Protein AF-X1I4E5-F1 (afdb_monomer)

InterPro domains:
  IPR011990 Tetratricopeptide-like helical domain superfamily [G3DSA:1.25.40.10] (3-148)
  IPR011990 Tetratricopeptide-like helical domain superfamily [SSF48452] (7-81)
  IPR019734 Tetratricopeptide repeat [PS50005] (7-40)
  IPR019734 Tetratricopeptide repeat [PS50005] (41-74)
  IPR019734 Tetratricopeptide repeat [SM00028] (7-40)
  IPR019734 Tetratricopeptide repeat [SM00028] (41-74)

Foldseek 3Di:
DDDDDDLVVLQVVLVVCVVVVNNVVSLVSLVVSCVVCVLALVSLQVNLVSCVVVVVNVSSLVSLLSSCVSPVPPVVSVVSNVVVVVVVVVVVDDLVVLLVPDDACVVPVPDQKDWSDWDWDWDQDPVRDIDIDTDTRMGGHDPVSCCVPPPD

Mean predicted aligned error: 6.79 Å

pLDDT: mean 89.71, std 8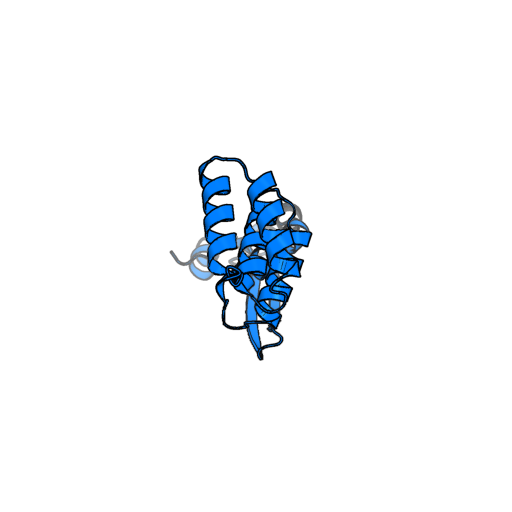.54, range [43.06, 97.69]

Radius of gyration: 22.67 Å; Cα contacts (8 Å, |Δi|>4): 160; chains: 1; bounding box: 53×27×68 Å

Solvent-accessible surface area (backbone atoms only — not comparable to full-atom values): 8731 Å² total; per-residue (Å²): 132,80,81,76,89,51,75,70,58,40,50,54,51,22,54,49,28,45,77,69,72,38,48,72,58,17,46,54,40,36,54,54,42,39,74,77,40,81,80,43,30,69,46,31,40,54,45,13,52,55,31,40,78,70,68,38,50,72,60,13,45,53,28,31,50,53,12,36,73,65,38,68,82,54,54,70,52,52,54,52,43,52,51,53,57,48,53,56,56,54,68,72,55,58,61,67,59,54,58,70,72,44,83,55,49,84,82,38,74,89,50,33,53,47,80,78,40,83,46,77,50,73,49,74,46,98,87,71,51,72,53,76,48,78,51,69,42,70,52,68,56,42,70,70,20,40,58,72,78,56,71,127

Organism: NCBI:txid412755

Secondary structure (DSSP, 8-state):
------HHHHHHHHHHHHHTT-HHHHHHHHHHHHHH-TT-HHHHHHHHHHHHHTT-HHHHHHHHHHHHHH-TT-HHHHHHHHHHHHHHHHHHS-HHHHHHHSPPTTT-TT-SEEEEEEEEEEEEPTTS-EEEEEEEEEEE-SHHHHHHH---

Sequence (152 aa):
AGIRPYPAIYKNIADGYIRMGEEAKAIEILEEAKEIFPYNSSIYSQLGYLYHEQGEEEKAIGLWSQALEISPEFLHLRDYIDFISEKEEMAEVDARELIAKAPSAEEYPDASAAILLDETRRIIHIDGTSSTTYHKIIKLFNRRGIEKYYPV

Nearest PDB structures (foldseek):
  1na3-assembly1_A  TM=8.975E-01  e=9.609E-05  unidentified
  8fe7-assembly4_G  TM=8.782E-01  e=6.236E-04  Homo sapiens
  7y4i-assembly1_A  TM=9.469E-01  e=3.414E-03  Arabidopsis thaliana
  8fyu-assembly2_A  TM=8.099E-01  e=1.002E-02  Homo sapiens
  6i7i-assembly1_A-2  TM=6.776E-01  e=7.133E-03  Homo sapiens

Structure (mmCIF, N/CA/C/O backbone):
data_AF-X1I4E5-F1
#
_entry.id   AF-X1I4E5-F1
#
loop_
_atom_site.group_PDB
_atom_site.id
_atom_site.type_symbol
_atom_site.label_atom_id
_atom_site.label_alt_id
_atom_site.label_comp_id
_atom_site.label_asym_id
_atom_site.label_entity_id
_atom_site.label_seq_id
_atom_site.pdbx_PDB_ins_code
_atom_site.Cartn_x
_atom_site.Cartn_y
_atom_site.Cartn_z
_atom_site.occupancy
_atom_site.B_iso_or_equiv
_atom_site.auth_seq_id
_atom_site.auth_comp_id
_atom_site.auth_asym_id
_atom_site.auth_atom_id
_atom_site.pdbx_PDB_model_num
ATOM 1 N N . ALA A 1 1 ? -29.307 -4.965 32.378 1.00 43.06 1 ALA A N 1
ATOM 2 C CA . ALA A 1 1 ? -27.961 -5.420 31.981 1.00 43.06 1 ALA A CA 1
ATOM 3 C C . ALA A 1 1 ? -27.578 -4.643 30.732 1.00 43.06 1 ALA A C 1
ATOM 5 O O . ALA A 1 1 ? -28.274 -4.773 29.735 1.00 43.06 1 ALA A O 1
ATOM 6 N N . GLY A 1 2 ? -26.593 -3.746 30.819 1.00 52.94 2 GLY A N 1
ATOM 7 C CA . GLY A 1 2 ? -26.145 -2.977 29.656 1.00 52.94 2 GLY A CA 1
ATOM 8 C C . G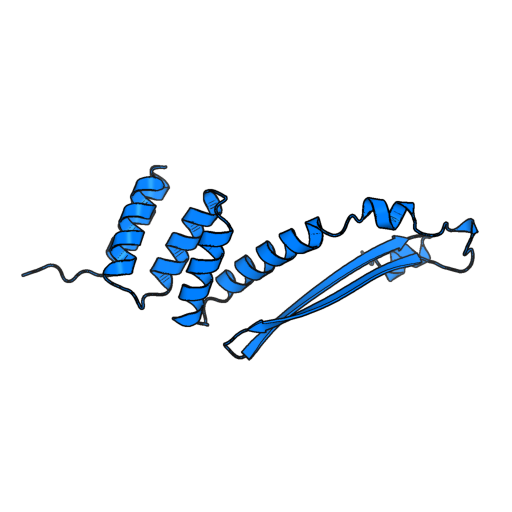LY A 1 2 ? -25.473 -3.914 28.660 1.00 52.94 2 GLY A C 1
ATOM 9 O O . GLY A 1 2 ? -24.636 -4.724 29.059 1.00 52.94 2 GLY A O 1
ATOM 10 N N . ILE A 1 3 ? -25.874 -3.846 27.392 1.00 62.50 3 ILE A N 1
ATOM 11 C CA . ILE A 1 3 ? -25.191 -4.554 26.310 1.00 62.50 3 ILE A CA 1
ATOM 12 C C . ILE A 1 3 ? -23.768 -4.000 26.282 1.00 62.50 3 ILE A C 1
ATOM 14 O O . ILE A 1 3 ? -23.568 -2.808 26.057 1.00 62.50 3 ILE A O 1
ATOM 18 N N . ARG A 1 4 ? -22.779 -4.844 26.582 1.00 73.31 4 ARG A N 1
ATOM 19 C CA . ARG A 1 4 ? -21.376 -4.453 26.459 1.00 73.31 4 ARG A CA 1
ATOM 20 C C . ARG A 1 4 ? -21.120 -4.209 24.969 1.00 73.31 4 ARG A C 1
ATOM 22 O O . ARG A 1 4 ? -21.445 -5.093 24.178 1.00 73.31 4 ARG A O 1
ATOM 29 N N . PRO A 1 5 ? -20.612 -3.040 24.561 1.00 79.31 5 PRO A N 1
ATOM 30 C CA . PRO A 1 5 ? -20.369 -2.787 23.153 1.00 79.31 5 PRO A CA 1
ATOM 31 C C . PRO A 1 5 ? -19.271 -3.752 22.676 1.00 79.31 5 PRO A C 1
ATOM 33 O O . PRO A 1 5 ? -18.265 -3.944 23.364 1.00 79.31 5 PRO A O 1
ATOM 36 N N . TYR A 1 6 ? -19.469 -4.369 21.507 1.00 88.44 6 TYR A N 1
ATOM 37 C CA . TYR A 1 6 ? -18.504 -5.279 20.880 1.00 88.44 6 TYR A CA 1
ATOM 38 C C . TYR A 1 6 ? -18.124 -4.763 19.487 1.00 88.44 6 TYR A C 1
ATOM 40 O O . TYR A 1 6 ? -19.038 -4.511 18.700 1.00 88.44 6 TYR A O 1
ATOM 48 N N . PRO A 1 7 ? -16.827 -4.696 19.127 1.00 88.50 7 PRO A N 1
ATOM 49 C CA . PRO A 1 7 ? -16.379 -4.194 17.823 1.00 88.50 7 PRO A CA 1
ATOM 50 C C . PRO A 1 7 ? -17.068 -4.886 16.642 1.00 88.50 7 PRO A C 1
ATOM 52 O O . PRO A 1 7 ? -17.506 -4.242 15.696 1.00 88.50 7 PRO A O 1
ATOM 55 N N . ALA A 1 8 ? -17.245 -6.208 16.737 1.00 91.25 8 ALA A N 1
ATOM 56 C CA . ALA A 1 8 ? -17.887 -7.009 15.699 1.00 91.25 8 ALA A CA 1
ATOM 57 C C . ALA A 1 8 ? -19.338 -6.583 15.404 1.00 91.25 8 ALA A C 1
ATOM 59 O O . ALA A 1 8 ? -19.791 -6.742 14.277 1.00 91.25 8 ALA A O 1
ATOM 60 N N . ILE A 1 9 ? -20.065 -6.030 16.384 1.00 92.81 9 ILE A N 1
ATOM 61 C CA . ILE A 1 9 ? -21.438 -5.550 16.170 1.00 92.81 9 ILE A CA 1
ATOM 62 C C . ILE A 1 9 ? -21.424 -4.320 15.263 1.00 92.81 9 ILE A C 1
ATOM 64 O O . ILE A 1 9 ? -22.162 -4.292 14.285 1.00 92.81 9 ILE A O 1
ATOM 68 N N . TYR A 1 10 ? -20.556 -3.347 15.544 1.00 94.56 10 TYR A N 1
ATOM 69 C CA . TYR A 1 10 ? -20.435 -2.131 14.736 1.00 94.56 10 TYR A CA 1
ATOM 70 C C . TYR A 1 10 ? -19.995 -2.454 13.310 1.00 94.56 10 TYR A C 1
ATOM 72 O O . TYR A 1 10 ? -20.611 -1.980 12.361 1.00 94.56 10 TYR A O 1
ATOM 80 N N . LYS A 1 11 ? -19.017 -3.354 13.158 1.00 94.69 11 LYS A N 1
ATOM 81 C CA . LYS A 1 11 ? -18.602 -3.868 11.848 1.00 94.69 11 LYS A CA 1
ATOM 82 C C . LYS A 1 11 ? -19.758 -4.508 11.080 1.00 94.69 11 LYS A C 1
ATOM 84 O O . LYS A 1 11 ? -19.996 -4.175 9.930 1.00 94.69 11 LYS A O 1
ATOM 89 N N . ASN A 1 12 ? -20.525 -5.386 11.728 1.00 95.12 12 ASN A N 1
ATOM 90 C CA . ASN A 1 12 ? -21.658 -6.048 11.080 1.00 95.12 12 ASN A CA 1
ATOM 91 C C . ASN A 1 12 ? -22.763 -5.057 10.670 1.00 95.12 12 ASN A C 1
ATOM 93 O O . ASN A 1 12 ? -23.420 -5.270 9.649 1.00 95.12 12 ASN A O 1
ATOM 97 N N . ILE A 1 13 ? -22.981 -3.999 11.461 1.00 94.88 13 ILE A N 1
ATOM 98 C CA . ILE A 1 13 ? -23.915 -2.913 11.133 1.00 94.88 13 ILE A CA 1
ATOM 99 C C . ILE A 1 13 ? -23.396 -2.129 9.924 1.00 94.88 13 ILE A C 1
ATOM 101 O O . ILE A 1 13 ? -24.147 -1.940 8.967 1.00 94.88 13 ILE A O 1
ATOM 105 N N . ALA A 1 14 ? -22.122 -1.733 9.935 1.00 95.88 14 ALA A N 1
ATOM 106 C CA . ALA A 1 14 ? -21.481 -1.043 8.821 1.00 95.88 14 ALA A CA 1
ATOM 107 C C . ALA A 1 14 ? -21.551 -1.876 7.533 1.00 95.88 14 ALA A C 1
ATOM 109 O O . ALA A 1 14 ? -22.057 -1.394 6.526 1.00 95.88 14 ALA A O 1
ATOM 110 N N . ASP A 1 15 ? -21.193 -3.162 7.587 1.00 95.44 15 ASP A N 1
ATOM 111 C CA . ASP A 1 15 ? -21.317 -4.093 6.459 1.00 95.44 15 ASP A CA 1
ATOM 112 C C . ASP A 1 15 ? -22.770 -4.208 5.958 1.00 95.44 15 ASP A C 1
ATOM 114 O O . ASP A 1 15 ? -23.018 -4.402 4.766 1.00 95.44 15 ASP A O 1
ATOM 118 N N . GLY A 1 16 ? -23.751 -4.108 6.861 1.00 97.25 16 GLY A N 1
ATOM 119 C CA . GLY A 1 16 ? -25.171 -4.035 6.519 1.00 97.25 16 GLY A CA 1
ATOM 120 C C . GLY A 1 16 ? -25.501 -2.805 5.680 1.00 97.25 16 GLY A C 1
ATOM 121 O O . GLY A 1 16 ? -26.096 -2.947 4.612 1.00 97.25 16 GLY A O 1
ATOM 122 N N . TYR A 1 17 ? -25.060 -1.631 6.127 1.00 97.44 17 TYR A N 1
ATOM 123 C CA . TYR A 1 17 ? -25.230 -0.379 5.393 1.00 97.44 17 TYR A CA 1
ATOM 124 C C . TYR A 1 17 ? -24.494 -0.383 4.048 1.00 97.44 17 TYR A C 1
ATOM 126 O O . TYR A 1 17 ? -25.083 0.021 3.047 1.00 97.44 17 TYR A O 1
ATOM 134 N N . ILE A 1 18 ? -23.277 -0.934 3.981 1.00 96.00 18 ILE A N 1
ATOM 135 C CA . ILE A 1 18 ? -22.522 -1.101 2.726 1.00 96.00 18 ILE A CA 1
ATOM 136 C C . ILE A 1 18 ? -23.327 -1.928 1.721 1.00 96.00 18 ILE A C 1
ATOM 138 O O . ILE A 1 18 ? -23.524 -1.511 0.583 1.00 96.00 18 ILE A O 1
ATOM 142 N N . ARG A 1 19 ? -23.881 -3.074 2.141 1.00 96.06 19 ARG A N 1
ATOM 143 C CA . ARG A 1 19 ? -24.718 -3.915 1.261 1.00 96.06 19 ARG A CA 1
ATOM 144 C C . ARG A 1 19 ? -26.004 -3.227 0.799 1.00 96.06 19 ARG A C 1
ATOM 146 O O . ARG A 1 19 ? -26.579 -3.645 -0.202 1.00 96.06 19 ARG A O 1
ATOM 153 N N . MET A 1 20 ? -26.465 -2.211 1.523 1.00 96.50 20 MET A N 1
ATOM 154 C CA . MET A 1 20 ? -27.616 -1.387 1.148 1.00 96.50 20 MET A CA 1
ATOM 155 C C . MET A 1 20 ? -27.234 -0.199 0.249 1.00 96.50 20 MET A C 1
ATOM 157 O O . MET A 1 20 ? -28.123 0.536 -0.176 1.00 96.50 20 MET A O 1
ATOM 161 N N . GLY A 1 21 ? -25.944 -0.006 -0.049 1.00 94.94 21 GLY A N 1
ATOM 162 C CA . GLY A 1 21 ? -25.433 1.166 -0.765 1.00 94.94 21 GLY A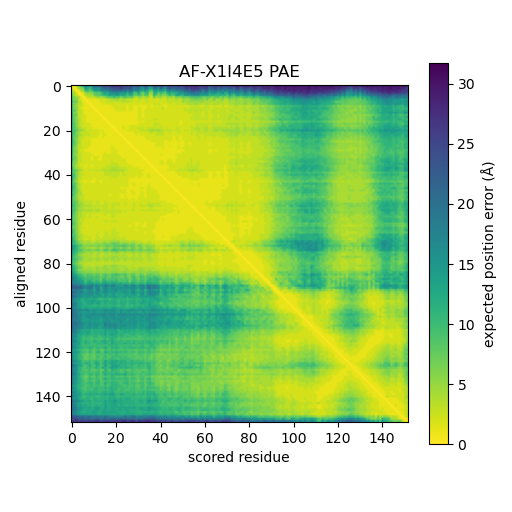 CA 1
ATOM 163 C C . GLY A 1 21 ? -25.429 2.444 0.082 1.00 94.94 21 GLY A C 1
ATOM 164 O O . GLY A 1 21 ? -25.304 3.541 -0.453 1.00 94.94 21 GLY A O 1
ATOM 165 N N . GLU A 1 22 ? -25.587 2.328 1.402 1.00 96.62 22 GLU A N 1
ATOM 166 C CA . GLU A 1 22 ? -25.638 3.452 2.340 1.00 96.62 22 GLU A CA 1
ATOM 167 C C . GLU A 1 22 ? -24.271 3.683 3.011 1.00 96.62 22 GLU A C 1
ATOM 169 O O . GLU A 1 22 ? -24.154 3.722 4.236 1.00 96.62 22 GLU A O 1
ATOM 174 N N . GLU A 1 23 ? -23.215 3.843 2.213 1.00 94.50 23 GLU A N 1
ATOM 175 C CA . GLU A 1 23 ? -21.828 3.940 2.702 1.00 94.50 23 GLU A CA 1
ATOM 176 C C . GLU A 1 23 ? -21.600 5.071 3.713 1.00 94.50 23 GLU A C 1
ATO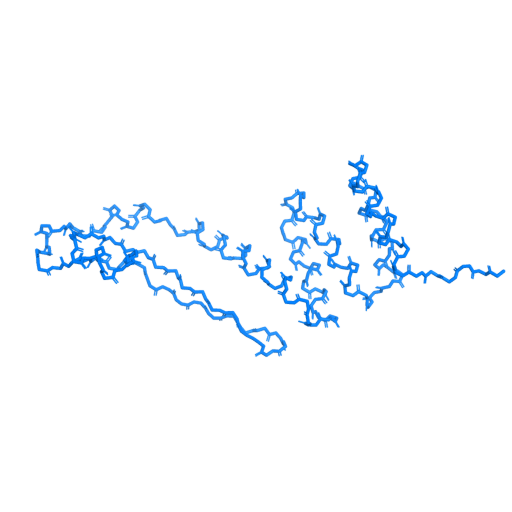M 178 O O . GLU A 1 23 ? -20.881 4.882 4.690 1.00 94.50 23 GLU A O 1
ATOM 183 N N . ALA A 1 24 ? -22.262 6.220 3.549 1.00 96.44 24 ALA A N 1
ATOM 184 C CA . ALA A 1 24 ? -22.147 7.335 4.492 1.00 96.44 24 ALA A CA 1
ATOM 185 C C . ALA A 1 24 ? -22.560 6.943 5.924 1.00 96.44 24 ALA A C 1
ATOM 187 O O . ALA A 1 24 ? -21.909 7.341 6.888 1.00 96.44 24 ALA A O 1
ATOM 188 N N . LYS A 1 25 ? -23.601 6.110 6.069 1.00 97.00 25 LYS A N 1
ATOM 189 C CA . LYS A 1 25 ? -24.017 5.591 7.380 1.00 97.00 25 LYS A CA 1
ATOM 190 C C . LYS A 1 25 ? -23.049 4.533 7.895 1.00 97.00 25 LYS A C 1
ATOM 192 O O . LYS A 1 25 ? -22.812 4.460 9.095 1.00 97.00 25 LYS A O 1
ATOM 197 N N . ALA A 1 26 ? -22.476 3.718 7.008 1.00 97.31 26 ALA A N 1
ATOM 198 C CA . ALA A 1 26 ? -21.446 2.758 7.397 1.00 97.31 26 ALA A CA 1
ATOM 199 C C . ALA A 1 26 ? -20.217 3.464 7.997 1.00 97.31 26 ALA A C 1
ATOM 201 O O . ALA A 1 26 ? -19.719 3.031 9.036 1.00 97.31 26 ALA A O 1
ATOM 202 N N . ILE A 1 27 ? -19.788 4.577 7.392 1.00 97.69 27 ILE A N 1
ATOM 203 C CA . ILE A 1 27 ? -18.713 5.431 7.911 1.00 97.69 27 ILE A CA 1
ATOM 204 C C . ILE A 1 27 ? -19.082 5.991 9.284 1.00 97.69 27 ILE A C 1
ATOM 206 O O . ILE A 1 27 ? -18.298 5.832 10.211 1.00 97.69 27 ILE A O 1
ATOM 210 N N . GLU A 1 28 ? -20.274 6.575 9.451 1.00 97.56 28 GLU A N 1
ATOM 211 C CA . GLU A 1 28 ? -20.722 7.124 10.744 1.00 97.56 28 GLU A CA 1
ATOM 212 C C . GLU A 1 28 ? -20.643 6.079 11.872 1.00 97.56 28 GLU A C 1
ATOM 214 O O . GLU A 1 28 ? -20.093 6.346 12.942 1.00 97.56 28 GLU A O 1
ATOM 219 N N . ILE A 1 29 ? -21.110 4.856 11.602 1.00 97.56 29 ILE A N 1
ATOM 220 C CA . ILE A 1 29 ? -21.059 3.742 12.557 1.00 97.56 29 ILE A CA 1
ATOM 221 C C . ILE A 1 29 ? -19.620 3.327 12.884 1.00 97.56 29 ILE A C 1
ATOM 223 O O . ILE A 1 29 ? -19.319 3.002 14.034 1.00 97.56 29 ILE A O 1
ATOM 227 N N . LEU A 1 30 ? -18.723 3.301 11.896 1.00 97.50 30 LEU A N 1
ATOM 228 C CA . LEU A 1 30 ? -17.322 2.936 12.118 1.00 97.50 30 LEU A CA 1
ATOM 229 C C . LEU A 1 30 ? -16.530 4.045 12.818 1.00 97.50 30 LEU A C 1
ATOM 231 O O . LEU A 1 30 ? -15.654 3.726 13.619 1.00 97.50 30 LEU A O 1
ATOM 235 N N . GLU A 1 31 ? -16.853 5.317 12.582 1.00 97.44 31 GLU A N 1
ATOM 236 C CA . GLU A 1 31 ? -16.287 6.453 13.319 1.00 97.44 31 GLU A CA 1
ATOM 237 C C . GLU A 1 31 ? -16.702 6.400 14.798 1.00 97.44 31 GLU A C 1
ATOM 239 O O . GLU A 1 31 ? -15.847 6.500 15.676 1.00 97.44 31 GLU A O 1
ATOM 244 N N . GLU A 1 32 ? -17.976 6.121 15.101 1.00 96.69 32 GLU A N 1
ATOM 245 C CA . GLU A 1 32 ? -18.417 5.870 16.483 1.00 96.69 32 GLU A CA 1
ATOM 246 C C . GLU A 1 32 ? -17.664 4.678 17.100 1.00 96.69 32 GLU A C 1
ATOM 248 O O . GLU A 1 32 ? -17.166 4.743 18.228 1.00 96.69 32 GLU A O 1
ATOM 253 N N . ALA A 1 33 ? -17.525 3.585 16.344 1.00 96.00 33 ALA A N 1
ATOM 254 C CA . ALA A 1 33 ? -16.815 2.401 16.806 1.00 96.00 33 ALA A CA 1
ATOM 255 C C . ALA A 1 33 ? -15.336 2.689 17.103 1.00 96.00 33 ALA A C 1
ATOM 257 O O . ALA A 1 33 ? -14.791 2.137 18.060 1.00 96.00 33 ALA A O 1
ATOM 258 N N . L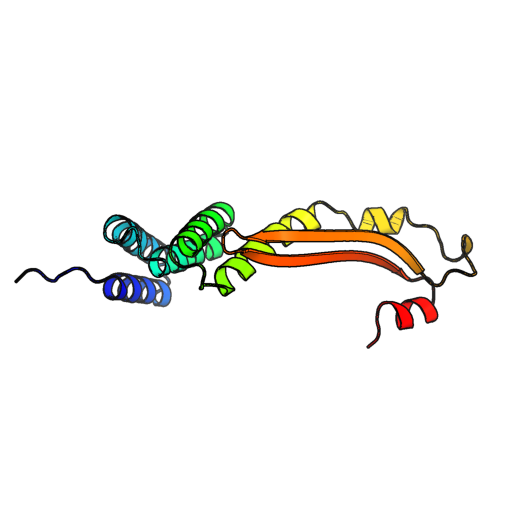YS A 1 34 ? -14.691 3.555 16.316 1.00 96.62 34 LYS A N 1
ATOM 259 C CA . LYS A 1 34 ? -13.298 3.973 16.505 1.00 96.62 34 LYS A CA 1
ATOM 260 C C . LYS A 1 34 ? -13.104 4.680 17.849 1.00 96.62 34 LYS A C 1
ATOM 262 O O . LYS A 1 34 ? -12.156 4.363 18.562 1.00 96.62 34 LYS A O 1
ATOM 267 N N . GLU A 1 35 ? -14.037 5.548 18.239 1.00 96.06 35 GLU A N 1
ATOM 268 C CA . GLU A 1 35 ? -14.003 6.240 19.538 1.00 96.06 35 GLU A CA 1
ATOM 269 C C . GLU A 1 35 ? -14.208 5.278 20.721 1.00 96.06 35 GLU A C 1
ATOM 271 O O . GLU A 1 35 ? -13.585 5.419 21.776 1.00 96.06 35 GLU A O 1
ATOM 276 N N . ILE A 1 36 ? -15.056 4.259 20.554 1.00 96.00 36 ILE A N 1
ATOM 277 C CA . ILE A 1 36 ? -15.334 3.260 21.600 1.00 96.00 36 ILE A CA 1
ATOM 278 C C . ILE A 1 36 ? -14.200 2.224 21.704 1.00 96.00 36 ILE A C 1
ATOM 280 O O . ILE A 1 36 ? -13.912 1.712 22.792 1.00 96.00 36 ILE A O 1
ATOM 284 N N . PHE A 1 37 ? -13.554 1.899 20.583 1.00 95.50 37 PHE A N 1
ATOM 285 C CA . PHE A 1 37 ? -12.541 0.848 20.468 1.00 95.50 37 PHE A CA 1
ATOM 286 C C . PHE A 1 37 ? -11.259 1.345 19.779 1.00 95.50 37 PHE A C 1
ATOM 288 O O . PHE A 1 37 ? -10.878 0.814 18.730 1.00 95.50 37 PHE A O 1
ATOM 295 N N . PRO A 1 38 ? -10.516 2.276 20.402 1.00 95.75 38 PRO A N 1
ATOM 296 C CA . PRO A 1 38 ? -9.349 2.915 19.784 1.00 95.75 38 PRO A CA 1
ATOM 297 C C . PRO A 1 38 ? -8.165 1.968 19.519 1.00 95.75 38 PRO A C 1
ATOM 299 O O . PRO A 1 38 ? -7.215 2.334 18.844 1.00 95.75 38 PRO A O 1
ATOM 302 N N . TYR A 1 39 ? -8.204 0.735 20.034 1.00 95.25 39 TYR A N 1
ATOM 303 C CA . TYR A 1 39 ? -7.163 -0.284 19.839 1.00 95.25 39 TYR A CA 1
ATOM 304 C C . TYR A 1 39 ? -7.653 -1.481 19.017 1.00 95.25 39 TYR A C 1
ATOM 306 O O . TYR A 1 39 ? -7.140 -2.590 19.157 1.00 95.25 39 TYR A O 1
ATOM 314 N N . ASN A 1 40 ? -8.697 -1.307 18.202 1.00 95.25 40 ASN A N 1
ATOM 315 C CA . ASN A 1 40 ? -9.188 -2.361 17.321 1.00 95.25 40 ASN A CA 1
ATOM 316 C C . ASN A 1 40 ? -8.797 -2.082 15.866 1.00 95.25 40 ASN A C 1
ATOM 318 O O . ASN A 1 40 ? -9.515 -1.394 15.144 1.00 95.25 40 ASN A O 1
ATOM 322 N N . SER A 1 41 ? -7.692 -2.680 15.424 1.00 94.94 41 SER A N 1
ATOM 323 C CA . SER A 1 41 ? -7.156 -2.562 14.059 1.00 94.94 41 SER A CA 1
ATOM 324 C C . SER A 1 41 ? -8.192 -2.824 12.964 1.00 94.94 41 SER A C 1
ATOM 326 O O . SER A 1 41 ? -8.202 -2.153 11.935 1.00 94.94 41 SER A O 1
ATOM 328 N N . SER A 1 42 ? -9.124 -3.750 13.193 1.00 94.62 42 SER A N 1
ATOM 329 C CA . SER A 1 42 ? -10.135 -4.091 12.196 1.00 94.62 42 SER A CA 1
ATOM 330 C C . SER A 1 42 ? -11.156 -2.977 11.927 1.00 94.62 42 SER A C 1
ATOM 332 O O . SER A 1 42 ? -11.726 -2.978 10.834 1.00 94.62 42 SER A O 1
ATOM 334 N N . ILE A 1 43 ? -11.410 -2.071 12.877 1.00 96.50 43 ILE A N 1
ATOM 335 C CA . ILE A 1 43 ? -12.286 -0.906 12.661 1.00 96.50 43 ILE A CA 1
ATOM 336 C C . ILE A 1 43 ? -11.580 0.106 11.760 1.00 96.50 43 ILE A C 1
ATOM 338 O O . ILE A 1 43 ? -12.142 0.504 10.744 1.00 96.50 43 ILE A O 1
ATOM 342 N N . TYR A 1 44 ? -10.326 0.443 12.077 1.00 97.62 44 TYR A N 1
ATOM 343 C CA . TYR A 1 44 ? -9.492 1.316 11.246 1.00 97.62 44 TYR A CA 1
ATOM 344 C C . TYR A 1 44 ? -9.335 0.763 9.825 1.00 97.62 44 TYR A C 1
ATOM 346 O O . TYR A 1 44 ? -9.486 1.497 8.854 1.00 97.62 44 TYR A O 1
ATOM 354 N N . SER A 1 45 ? -9.121 -0.551 9.701 1.00 96.62 45 SER A N 1
ATOM 355 C CA . SER A 1 45 ? -9.061 -1.255 8.418 1.00 96.62 45 SER A CA 1
ATOM 356 C C . SER A 1 45 ? -10.325 -1.049 7.575 1.00 96.62 45 SER A C 1
ATOM 358 O O . SER A 1 45 ? -10.224 -0.595 6.436 1.00 96.62 45 SER A O 1
ATOM 360 N N . GLN A 1 46 ? -11.512 -1.328 8.132 1.00 95.62 46 GLN A N 1
ATOM 361 C CA . GLN A 1 46 ? -12.786 -1.158 7.418 1.00 95.62 46 GLN A CA 1
ATOM 362 C C . GLN A 1 46 ? -13.077 0.297 7.061 1.00 95.62 46 GLN A C 1
ATOM 364 O O . GLN A 1 46 ? -13.529 0.573 5.953 1.00 95.62 46 GLN A O 1
ATOM 369 N N . LEU A 1 47 ? -12.798 1.224 7.973 1.00 97.12 47 LEU A N 1
ATOM 370 C CA . LEU A 1 47 ? -13.003 2.643 7.722 1.00 97.12 47 LEU A CA 1
ATOM 371 C C . LEU A 1 47 ? -12.077 3.141 6.599 1.00 97.12 47 LEU A C 1
ATOM 373 O O . LEU A 1 47 ? -12.527 3.861 5.712 1.00 97.12 47 LEU A O 1
ATOM 377 N N . GLY A 1 48 ? -10.816 2.693 6.583 1.00 96.88 48 GLY A N 1
ATOM 378 C CA . GLY A 1 48 ? -9.876 3.003 5.508 1.00 96.88 48 GLY A CA 1
ATOM 379 C C . GLY A 1 48 ? -10.340 2.481 4.145 1.00 96.88 48 GLY A C 1
ATOM 380 O O . GLY A 1 48 ? -10.244 3.209 3.163 1.00 96.88 48 GLY A O 1
ATOM 381 N N . TYR A 1 49 ? -10.941 1.283 4.087 1.00 95.50 49 TYR A N 1
ATOM 382 C CA . TYR A 1 49 ? -11.556 0.781 2.849 1.00 95.50 49 TYR A CA 1
ATOM 383 C C . TYR A 1 49 ? -12.662 1.692 2.330 1.00 95.50 49 TYR A C 1
ATOM 385 O O . TYR A 1 49 ? -12.685 1.999 1.145 1.00 95.50 49 TYR A O 1
ATOM 393 N N . LEU A 1 50 ? -13.548 2.160 3.207 1.00 96.25 50 LEU A N 1
ATOM 394 C CA . LEU A 1 50 ? -14.638 3.041 2.791 1.00 96.25 50 LEU A CA 1
ATOM 395 C C . LEU A 1 50 ? -14.138 4.389 2.275 1.00 96.25 50 LEU A C 1
ATOM 397 O O . LEU A 1 50 ? -14.647 4.879 1.272 1.00 96.25 50 LEU A O 1
ATOM 401 N N . TYR A 1 51 ? -13.123 4.974 2.912 1.00 96.94 51 TYR A N 1
ATOM 402 C CA . TYR A 1 51 ? -12.522 6.203 2.393 1.00 96.94 51 TYR A CA 1
ATOM 403 C C . TYR A 1 51 ? -11.785 5.969 1.066 1.00 96.94 51 TYR A C 1
ATOM 405 O O . TYR A 1 51 ? -11.858 6.817 0.179 1.00 96.94 51 TYR A O 1
ATOM 413 N N . HIS A 1 52 ? -11.142 4.812 0.882 1.00 95.25 52 HIS A N 1
ATOM 414 C CA . HIS A 1 52 ? -10.512 4.466 -0.392 1.00 95.25 52 HIS A CA 1
ATOM 415 C C . HIS A 1 52 ? -11.530 4.374 -1.537 1.00 95.25 52 HIS A C 1
ATOM 417 O O . HIS A 1 52 ? -11.308 4.969 -2.589 1.00 95.25 52 HIS A O 1
ATOM 423 N N . GLU A 1 53 ? -12.671 3.710 -1.321 1.00 92.94 53 GLU A N 1
ATOM 424 C CA . GLU A 1 53 ? -13.751 3.617 -2.319 1.00 92.94 53 GLU A CA 1
ATOM 425 C C . GLU A 1 53 ? -14.337 4.996 -2.681 1.00 92.94 53 GLU A C 1
ATOM 427 O O . GLU A 1 53 ? -14.792 5.212 -3.804 1.00 92.94 53 GLU A O 1
ATOM 432 N N . GLN A 1 54 ? -14.258 5.966 -1.765 1.00 94.00 54 GLN A N 1
ATOM 433 C CA . GLN A 1 54 ? -14.647 7.360 -2.012 1.00 94.00 54 GLN A CA 1
ATOM 434 C C . GLN A 1 54 ? -13.574 8.187 -2.739 1.00 94.00 54 GLN A C 1
ATOM 436 O O . GLN A 1 54 ? -13.795 9.366 -3.016 1.00 94.00 54 GLN A O 1
ATOM 441 N N . GLY A 1 55 ? -12.421 7.593 -3.062 1.00 92.88 55 GLY A N 1
ATOM 442 C CA . GLY A 1 55 ? -11.281 8.283 -3.668 1.00 92.88 55 GLY A CA 1
ATOM 443 C C . GLY A 1 55 ? -10.476 9.136 -2.683 1.00 92.88 55 GLY A C 1
ATOM 444 O O . GLY A 1 55 ? -9.595 9.885 -3.097 1.00 92.88 55 GLY A O 1
ATOM 445 N N . GLU A 1 56 ? -10.744 9.024 -1.383 1.00 95.44 56 GLU A N 1
ATOM 446 C CA . GLU A 1 56 ? -10.045 9.743 -0.315 1.00 95.44 56 GLU A CA 1
ATOM 447 C C . GLU A 1 56 ? -8.800 8.943 0.120 1.00 95.44 56 GLU A C 1
ATOM 449 O O . GLU A 1 56 ? -8.688 8.481 1.260 1.00 95.44 56 GLU A O 1
ATOM 454 N N . GLU A 1 57 ? -7.870 8.743 -0.822 1.00 93.94 57 GLU A N 1
ATOM 455 C CA . GLU A 1 57 ? -6.688 7.875 -0.672 1.00 93.94 57 GLU A CA 1
ATOM 456 C C . GLU A 1 57 ? -5.822 8.261 0.549 1.00 93.94 57 GLU A C 1
ATOM 458 O O . GLU A 1 57 ? -5.418 7.389 1.319 1.00 93.94 57 GLU A O 1
ATOM 463 N N . GLU A 1 58 ? -5.615 9.557 0.807 1.00 94.00 58 GLU A N 1
ATOM 464 C CA . GLU A 1 58 ? -4.832 10.049 1.956 1.00 94.00 58 GLU A CA 1
ATOM 465 C C . GLU A 1 58 ? -5.439 9.631 3.307 1.00 94.00 58 GLU A C 1
ATOM 467 O O . GLU A 1 58 ? -4.731 9.183 4.217 1.00 94.00 58 GLU A O 1
ATOM 472 N N . LYS A 1 59 ? -6.769 9.732 3.445 1.00 95.88 59 LYS A N 1
ATOM 473 C CA . LYS A 1 59 ? -7.480 9.309 4.663 1.00 95.88 59 LYS A CA 1
ATOM 474 C C . LYS A 1 59 ? -7.414 7.799 4.836 1.00 95.88 59 LYS A C 1
ATOM 476 O O . LYS A 1 59 ? -7.206 7.324 5.955 1.00 95.88 59 LYS A O 1
ATOM 481 N N . ALA A 1 60 ? -7.568 7.055 3.741 1.00 96.75 60 ALA A N 1
ATOM 482 C CA . ALA A 1 60 ? -7.466 5.603 3.747 1.00 96.75 60 ALA A CA 1
ATOM 483 C C . ALA A 1 60 ? -6.088 5.141 4.237 1.00 96.75 60 ALA A C 1
ATOM 485 O O . ALA A 1 60 ? -6.011 4.353 5.182 1.00 96.75 60 ALA A O 1
ATOM 486 N N . ILE A 1 61 ? -5.009 5.702 3.677 1.00 95.38 61 ILE A N 1
ATOM 487 C CA . ILE A 1 61 ? -3.629 5.410 4.087 1.00 95.38 61 ILE A CA 1
ATOM 488 C C . ILE A 1 61 ? -3.417 5.7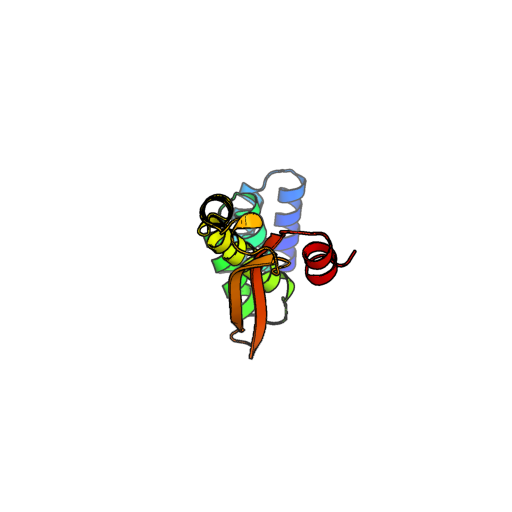33 5.567 1.00 95.38 61 ILE A C 1
ATOM 490 O O . ILE A 1 61 ? -2.837 4.918 6.289 1.00 95.38 61 ILE A O 1
ATOM 494 N N . GLY A 1 62 ? -3.905 6.883 6.044 1.00 95.00 62 GLY A N 1
ATOM 495 C CA . GLY A 1 62 ? -3.796 7.257 7.456 1.00 95.00 62 GLY A CA 1
ATOM 496 C C . GLY A 1 62 ? -4.441 6.224 8.385 1.00 95.00 62 GLY A C 1
ATOM 497 O O . GLY A 1 62 ? -3.816 5.765 9.341 1.00 95.00 62 GLY A O 1
ATOM 498 N N . LEU A 1 63 ? -5.662 5.789 8.069 1.00 97.25 63 LEU A N 1
ATOM 499 C CA . LEU A 1 63 ? -6.387 4.793 8.861 1.00 97.25 63 LEU A CA 1
ATOM 500 C C . LEU A 1 63 ? -5.754 3.402 8.786 1.00 97.25 63 LEU A C 1
ATOM 502 O O . LEU A 1 63 ? -5.616 2.730 9.807 1.00 97.25 63 LEU A O 1
ATOM 506 N N . TRP A 1 64 ? -5.332 2.961 7.605 1.00 96.75 64 TRP A N 1
ATOM 507 C CA . TRP A 1 64 ? -4.627 1.690 7.452 1.00 96.75 64 TRP A CA 1
ATOM 508 C C . TRP A 1 64 ? -3.278 1.683 8.169 1.00 96.75 64 TRP A C 1
ATOM 510 O O . TRP A 1 64 ? -2.922 0.671 8.770 1.00 96.75 64 TRP A O 1
ATOM 520 N N . SER A 1 65 ? -2.569 2.814 8.197 1.00 93.44 65 SER A N 1
ATOM 521 C CA . SER A 1 65 ? -1.335 2.957 8.976 1.00 93.44 65 SER A CA 1
ATOM 522 C C . SER A 1 65 ? -1.607 2.785 10.471 1.00 93.44 65 SER A C 1
ATOM 524 O O . SER A 1 65 ? -0.928 1.997 11.124 1.00 93.44 65 SER A O 1
ATOM 526 N N . GLN A 1 66 ? -2.664 3.410 11.002 1.00 94.94 66 GLN A N 1
ATOM 527 C CA . GLN A 1 66 ? -3.086 3.197 12.394 1.00 94.94 66 GLN A CA 1
ATOM 528 C C . GLN A 1 66 ? -3.490 1.738 12.664 1.00 94.94 66 GLN A C 1
ATOM 530 O O . GLN A 1 66 ? -3.162 1.180 13.712 1.00 94.94 66 GLN A O 1
ATOM 535 N N . ALA A 1 67 ? -4.171 1.086 11.717 1.00 95.56 67 ALA A N 1
ATOM 536 C CA . ALA A 1 67 ? -4.508 -0.331 11.834 1.00 95.56 67 ALA A CA 1
ATOM 537 C C . ALA A 1 67 ? -3.250 -1.210 11.953 1.00 95.56 67 ALA A C 1
ATOM 539 O O . ALA A 1 67 ? -3.225 -2.118 12.785 1.00 95.56 67 ALA A O 1
ATOM 540 N N . LEU A 1 68 ? -2.214 -0.915 11.160 1.00 92.69 68 LEU A N 1
ATOM 541 C CA . LEU A 1 68 ? -0.925 -1.612 11.166 1.00 92.69 68 LEU A CA 1
ATOM 542 C C . LEU A 1 68 ? -0.083 -1.312 12.414 1.00 92.69 68 LEU A C 1
ATOM 544 O O . LEU A 1 68 ? 0.646 -2.191 12.866 1.00 92.69 68 LEU A O 1
ATOM 548 N N . GLU A 1 69 ? -0.192 -0.117 12.999 1.00 92.12 69 GLU A N 1
ATOM 549 C CA . GLU A 1 69 ? 0.430 0.199 14.294 1.00 92.12 69 GLU A CA 1
ATOM 550 C C . GLU A 1 69 ? -0.160 -0.649 15.431 1.00 92.12 69 GLU A C 1
ATOM 552 O O . GLU A 1 69 ? 0.564 -1.087 16.325 1.00 92.12 69 GLU A O 1
ATOM 557 N N . ILE A 1 70 ? -1.473 -0.901 15.390 1.00 93.12 70 ILE A N 1
ATOM 558 C CA . ILE A 1 70 ? -2.178 -1.733 16.377 1.00 93.12 70 ILE A CA 1
ATOM 559 C C . ILE A 1 70 ? -1.910 -3.226 16.132 1.00 93.12 70 ILE A C 1
ATOM 561 O O . ILE A 1 70 ? -1.674 -3.978 17.079 1.00 93.12 70 ILE A O 1
ATOM 565 N N . SER A 1 71 ? -1.974 -3.651 14.870 1.00 91.81 71 SER A N 1
ATOM 566 C CA . SER A 1 71 ? -1.848 -5.043 14.435 1.00 91.81 71 SER A CA 1
ATOM 567 C C . SER A 1 71 ? -1.004 -5.134 13.156 1.00 91.81 71 SER A C 1
ATOM 569 O O . SER A 1 71 ? -1.548 -5.083 12.045 1.00 91.81 71 SER A O 1
ATOM 571 N N . PRO A 1 72 ? 0.323 -5.303 13.281 1.00 88.00 72 PRO A N 1
ATOM 572 C CA . PRO A 1 72 ? 1.228 -5.370 12.133 1.00 88.00 72 PRO A CA 1
ATOM 573 C C . PRO A 1 72 ? 0.980 -6.551 11.183 1.00 88.00 72 PRO A C 1
ATOM 575 O O . PRO A 1 72 ? 1.443 -6.546 10.045 1.00 88.00 72 PRO A O 1
ATOM 578 N N . GLU A 1 73 ? 0.243 -7.571 11.626 1.00 87.12 73 GLU A N 1
ATOM 579 C CA . GLU A 1 73 ? -0.062 -8.780 10.860 1.00 87.12 73 GLU A CA 1
ATOM 580 C C . GLU A 1 73 ? -1.050 -8.568 9.699 1.00 87.12 73 GLU A C 1
ATOM 582 O O . GLU A 1 73 ? -1.249 -9.473 8.885 1.00 87.12 73 GLU A O 1
ATOM 587 N N . PHE A 1 74 ? -1.662 -7.386 9.583 1.00 86.25 74 PHE A N 1
ATOM 588 C CA . PHE A 1 74 ? -2.594 -7.038 8.506 1.00 86.25 74 PHE A CA 1
ATOM 589 C C . PHE A 1 74 ? -1.850 -6.707 7.198 1.00 86.25 74 PHE A C 1
ATOM 591 O O . PHE A 1 74 ? -2.040 -5.647 6.613 1.00 86.25 74 PHE A O 1
ATOM 598 N N . LEU A 1 75 ? -1.023 -7.640 6.711 1.00 83.31 75 LEU A N 1
ATOM 599 C CA . LEU A 1 75 ? -0.116 -7.444 5.568 1.00 83.31 75 LEU A CA 1
ATOM 600 C C . LEU A 1 75 ? -0.816 -6.917 4.307 1.00 83.31 75 LEU A C 1
ATOM 602 O O . LEU A 1 75 ? -0.282 -6.066 3.617 1.00 83.31 75 LEU A O 1
ATOM 606 N N . HIS A 1 76 ? -2.050 -7.341 4.054 1.00 89.06 76 HIS A N 1
ATOM 607 C CA . HIS A 1 76 ? -2.837 -6.837 2.930 1.00 89.06 76 HIS A CA 1
ATOM 608 C C . HIS A 1 76 ? -3.059 -5.309 2.963 1.00 89.06 76 HIS A C 1
ATOM 610 O O . HIS A 1 76 ? -3.126 -4.694 1.909 1.00 89.06 76 HIS A O 1
ATOM 616 N N . LEU A 1 77 ? -3.143 -4.669 4.140 1.00 91.88 77 LEU A N 1
ATOM 617 C CA . LEU A 1 77 ? -3.249 -3.202 4.250 1.00 91.88 77 LEU A CA 1
ATOM 618 C C . LEU A 1 77 ? -1.971 -2.501 3.807 1.00 91.88 77 LEU A C 1
ATOM 620 O O . LEU A 1 77 ? -2.024 -1.423 3.226 1.00 91.88 77 LEU A O 1
ATOM 624 N N . ARG A 1 78 ? -0.827 -3.133 4.059 1.00 88.94 78 ARG A N 1
ATOM 625 C CA . ARG A 1 78 ? 0.470 -2.657 3.589 1.00 88.94 78 ARG A CA 1
ATOM 626 C C . ARG A 1 78 ? 0.557 -2.737 2.073 1.00 88.94 78 ARG A C 1
ATOM 628 O O . ARG A 1 78 ? 0.950 -1.752 1.466 1.00 88.94 78 ARG A O 1
ATOM 635 N N . ASP A 1 79 ? 0.094 -3.837 1.482 1.00 88.00 79 ASP A N 1
ATOM 636 C CA . ASP A 1 79 ? 0.029 -3.974 0.024 1.00 88.00 79 ASP A CA 1
ATOM 637 C C . ASP A 1 79 ? -0.817 -2.850 -0.608 1.00 88.00 79 ASP A C 1
ATOM 639 O O . ASP A 1 79 ? -0.429 -2.293 -1.633 1.00 88.00 79 ASP A O 1
ATOM 643 N N . TYR A 1 80 ? -1.937 -2.460 0.022 1.00 91.25 80 TYR A N 1
ATOM 644 C CA . TYR A 1 80 ? -2.742 -1.322 -0.442 1.00 91.25 80 TYR A CA 1
ATOM 645 C C . TYR A 1 80 ? -2.005 0.019 -0.329 1.00 91.25 80 TYR A C 1
ATOM 647 O O . TYR A 1 80 ? -2.051 0.809 -1.270 1.00 91.25 80 TYR A O 1
ATOM 655 N N . ILE A 1 81 ? -1.328 0.286 0.792 1.00 91.25 81 ILE A N 1
ATOM 656 C CA . ILE A 1 81 ? -0.563 1.530 0.981 1.00 91.25 81 ILE A CA 1
ATOM 657 C C . ILE A 1 81 ? 0.570 1.619 -0.046 1.00 91.25 81 ILE A C 1
ATOM 659 O O . ILE A 1 81 ? 0.678 2.630 -0.740 1.00 91.25 81 ILE A O 1
ATOM 663 N N . ASP A 1 82 ? 1.369 0.558 -0.171 1.00 88.56 82 ASP A N 1
ATOM 664 C CA . ASP A 1 82 ? 2.500 0.503 -1.097 1.00 88.56 82 ASP A CA 1
ATOM 665 C C . ASP A 1 82 ? 2.016 0.708 -2.540 1.00 88.56 82 ASP A C 1
ATOM 667 O O . ASP A 1 82 ? 2.555 1.553 -3.252 1.00 88.56 82 ASP A O 1
ATOM 671 N N . PHE A 1 83 ? 0.934 0.034 -2.946 1.00 87.06 83 PHE A N 1
ATOM 672 C CA . PHE A 1 83 ? 0.347 0.192 -4.278 1.00 87.06 83 PHE A CA 1
ATOM 673 C C . PHE A 1 83 ? -0.090 1.633 -4.581 1.00 87.06 83 PHE A C 1
ATOM 675 O O . PHE A 1 83 ? 0.170 2.143 -5.674 1.00 87.06 83 PHE A O 1
ATOM 682 N N . ILE A 1 84 ? -0.756 2.303 -3.635 1.00 87.69 84 ILE A N 1
ATOM 683 C CA . ILE A 1 84 ? -1.218 3.683 -3.836 1.00 87.69 84 ILE A CA 1
ATOM 684 C C . ILE A 1 84 ? -0.023 4.641 -3.912 1.00 87.69 84 ILE A C 1
ATOM 686 O O . ILE A 1 84 ? 0.049 5.452 -4.834 1.00 87.69 84 ILE A O 1
ATOM 690 N N . SER A 1 85 ? 0.948 4.510 -3.004 1.00 82.56 85 SER A N 1
ATOM 691 C CA . SER A 1 85 ? 2.159 5.342 -3.013 1.00 82.56 85 SER A CA 1
ATOM 692 C C . SER A 1 85 ? 3.007 5.142 -4.277 1.00 82.56 85 SER A C 1
ATOM 694 O O . SER A 1 85 ? 3.570 6.099 -4.804 1.00 82.56 85 SER A O 1
ATOM 696 N N . GLU A 1 86 ? 3.088 3.915 -4.796 1.00 80.94 86 GLU A N 1
ATOM 697 C CA . GLU A 1 86 ? 3.763 3.619 -6.066 1.00 80.94 86 GLU A CA 1
ATOM 698 C C . GLU A 1 86 ? 3.043 4.233 -7.266 1.00 80.94 86 GLU A C 1
ATOM 700 O O . GLU A 1 86 ? 3.685 4.770 -8.168 1.00 80.94 86 GLU A O 1
ATOM 705 N N . LYS A 1 87 ? 1.709 4.155 -7.300 1.00 79.50 87 LYS A N 1
ATOM 706 C CA . LYS A 1 87 ? 0.898 4.747 -8.371 1.00 79.50 87 LYS A CA 1
ATOM 707 C C . LYS A 1 87 ? 1.127 6.255 -8.465 1.00 79.50 87 LYS A C 1
ATOM 709 O O . LYS A 1 87 ? 1.219 6.772 -9.577 1.00 79.50 87 LYS A O 1
ATOM 714 N N . GLU A 1 88 ? 1.220 6.937 -7.327 1.00 76.44 88 GLU A N 1
ATOM 715 C CA . GLU A 1 88 ? 1.495 8.373 -7.271 1.00 76.44 88 GLU A CA 1
ATOM 716 C C . GLU A 1 88 ? 2.894 8.699 -7.819 1.00 76.44 88 GLU A C 1
ATOM 718 O O . GLU A 1 88 ? 3.015 9.518 -8.726 1.00 76.44 88 GLU A O 1
ATOM 723 N N . GLU A 1 89 ? 3.934 7.980 -7.387 1.00 73.06 89 GLU A N 1
ATOM 724 C CA . GLU A 1 89 ? 5.309 8.177 -7.875 1.00 73.06 89 GLU A CA 1
ATOM 725 C C . GLU A 1 89 ? 5.466 7.852 -9.371 1.00 73.06 89 GLU A C 1
ATOM 727 O O . GLU A 1 89 ? 6.094 8.599 -10.121 1.00 73.06 89 GLU A O 1
ATOM 732 N N . MET A 1 90 ? 4.882 6.750 -9.851 1.00 69.38 90 MET A N 1
ATOM 733 C CA . MET A 1 90 ? 4.937 6.408 -11.277 1.00 69.38 90 MET A CA 1
ATOM 734 C C . MET A 1 90 ? 4.223 7.446 -12.145 1.00 69.38 90 MET A C 1
ATOM 736 O O . MET A 1 90 ? 4.640 7.667 -13.281 1.00 69.38 90 MET A O 1
ATOM 740 N N . ALA A 1 91 ? 3.161 8.078 -11.636 1.00 67.81 91 ALA A N 1
ATOM 741 C CA . ALA A 1 91 ? 2.485 9.157 -12.346 1.00 67.81 91 ALA A CA 1
ATOM 742 C C . ALA A 1 91 ? 3.378 10.401 -12.513 1.00 67.81 91 ALA A C 1
ATOM 744 O O . ALA A 1 91 ? 3.177 11.154 -13.467 1.00 67.81 91 ALA A O 1
ATOM 745 N N . GLU A 1 92 ? 4.378 10.600 -11.647 1.00 74.19 92 GLU A N 1
ATOM 746 C CA . GLU A 1 92 ? 5.363 11.680 -11.791 1.00 74.19 92 GLU A CA 1
ATOM 747 C C . GLU A 1 92 ? 6.377 11.414 -12.917 1.00 74.19 92 GLU A C 1
ATOM 749 O O . GLU A 1 92 ? 6.861 12.359 -13.548 1.00 74.19 92 GLU A O 1
ATOM 754 N N . VAL A 1 93 ? 6.694 10.147 -13.215 1.00 80.38 93 VAL A N 1
ATOM 755 C CA . VAL A 1 93 ? 7.661 9.792 -14.265 1.00 80.38 93 VAL A CA 1
ATOM 756 C C . VAL A 1 93 ? 6.967 9.627 -15.621 1.00 80.38 93 VAL A C 1
ATOM 758 O O . VAL A 1 93 ? 6.376 8.590 -15.927 1.00 80.38 93 VAL A O 1
ATOM 761 N N . ASP A 1 94 ? 7.109 10.618 -16.507 1.00 86.56 94 ASP A N 1
ATOM 762 C CA . ASP A 1 94 ? 6.579 10.525 -17.873 1.00 86.56 94 ASP A CA 1
ATOM 763 C C . ASP A 1 94 ? 7.426 9.581 -18.748 1.00 86.56 94 ASP A C 1
ATOM 765 O O . ASP A 1 94 ? 8.402 9.957 -19.412 1.00 86.56 94 ASP A O 1
ATOM 769 N N . ALA A 1 95 ? 7.007 8.316 -18.797 1.00 85.69 95 ALA A N 1
ATOM 770 C CA . ALA A 1 95 ? 7.636 7.308 -19.639 1.00 85.69 95 ALA A CA 1
ATOM 771 C C . ALA A 1 95 ? 7.632 7.677 -21.132 1.00 85.69 95 ALA A C 1
ATOM 773 O O . ALA A 1 95 ? 8.563 7.307 -21.854 1.00 85.69 95 ALA A O 1
ATOM 774 N N . ARG A 1 96 ? 6.622 8.412 -21.622 1.00 86.19 96 ARG A N 1
ATOM 775 C CA . ARG A 1 96 ? 6.562 8.829 -23.032 1.00 86.19 96 ARG A CA 1
ATOM 776 C C . ARG A 1 96 ? 7.639 9.857 -23.328 1.00 86.19 96 ARG A C 1
ATOM 778 O O . ARG A 1 96 ? 8.294 9.747 -24.364 1.00 86.19 96 ARG A O 1
ATOM 785 N N . GLU A 1 97 ? 7.846 10.811 -22.426 1.00 91.00 97 GLU A N 1
ATOM 786 C CA . GLU A 1 97 ? 8.913 11.803 -22.554 1.00 91.00 97 GLU A CA 1
ATOM 787 C C . GLU A 1 97 ? 10.295 11.134 -22.563 1.00 91.00 97 GLU A C 1
ATOM 789 O O . GLU A 1 97 ? 11.111 11.411 -23.450 1.00 91.00 97 GLU A O 1
ATOM 794 N N . LEU A 1 98 ? 10.543 10.206 -21.633 1.00 90.44 98 LEU A N 1
ATOM 795 C CA . LEU A 1 98 ? 11.807 9.466 -21.569 1.00 90.44 98 LEU A CA 1
ATOM 796 C C . LEU A 1 98 ? 12.055 8.655 -22.847 1.00 90.44 98 LEU A C 1
ATOM 798 O O . LEU A 1 98 ? 13.154 8.696 -23.403 1.00 90.44 98 LEU A O 1
ATOM 802 N N . ILE A 1 99 ? 11.034 7.965 -23.364 1.00 89.88 99 ILE A N 1
ATOM 803 C CA . ILE A 1 99 ? 11.133 7.187 -24.609 1.00 89.88 99 ILE A CA 1
ATOM 804 C C . ILE A 1 99 ? 11.343 8.093 -25.832 1.00 89.88 99 ILE A C 1
ATOM 806 O O . ILE A 1 99 ? 12.077 7.711 -26.749 1.00 89.88 99 ILE A O 1
ATOM 810 N N . ALA A 1 100 ? 10.738 9.285 -25.854 1.00 90.19 100 ALA A N 1
ATOM 811 C CA . ALA A 1 100 ? 10.893 10.248 -26.942 1.00 90.19 100 ALA A CA 1
ATOM 812 C C . ALA A 1 100 ? 12.314 10.830 -27.011 1.00 90.19 100 ALA A C 1
ATOM 814 O O . ALA A 1 100 ? 12.836 11.030 -28.106 1.00 90.19 100 ALA A O 1
ATOM 815 N N . LYS A 1 101 ? 12.954 11.064 -25.858 1.00 91.69 101 LYS A N 1
ATOM 816 C CA . LYS A 1 101 ? 14.352 11.530 -25.768 1.00 91.69 101 LYS A CA 1
ATOM 817 C C . LYS A 1 101 ? 15.379 10.405 -25.909 1.00 91.69 101 LYS A C 1
ATOM 819 O O . LYS A 1 101 ? 16.568 10.679 -26.053 1.00 91.69 101 LYS A O 1
ATOM 824 N N . ALA A 1 102 ? 14.944 9.152 -25.822 1.00 91.06 102 ALA A N 1
ATOM 825 C CA . ALA A 1 102 ? 15.835 8.008 -25.851 1.00 91.06 102 ALA A CA 1
ATOM 826 C C . ALA A 1 102 ? 16.513 7.835 -27.217 1.00 91.06 102 ALA A C 1
ATOM 828 O O . ALA A 1 102 ? 15.845 7.991 -28.247 1.00 91.06 102 ALA A O 1
ATOM 829 N N . PRO A 1 103 ? 17.779 7.384 -27.237 1.00 87.81 103 PRO A N 1
ATOM 830 C CA . PRO A 1 103 ? 18.507 7.157 -28.477 1.00 87.81 103 PRO A CA 1
ATOM 831 C C . PRO A 1 103 ? 17.783 6.182 -29.410 1.00 87.81 103 PRO A C 1
ATOM 833 O O . PRO A 1 103 ? 16.974 5.341 -28.983 1.00 87.81 103 PRO A O 1
ATOM 836 N N . SER A 1 104 ? 18.035 6.335 -30.704 1.00 88.94 104 SER A N 1
ATOM 837 C CA . SER A 1 104 ? 17.523 5.442 -31.739 1.00 88.94 104 SER A CA 1
ATOM 838 C C . SER A 1 104 ? 18.365 4.166 -31.855 1.00 88.94 104 SER A C 1
ATOM 840 O O . SER A 1 104 ? 19.495 4.090 -31.365 1.00 88.94 104 SER A O 1
ATOM 842 N N . ALA A 1 105 ? 17.807 3.140 -32.498 1.00 89.00 105 ALA A N 1
ATOM 843 C CA . ALA A 1 105 ? 18.548 1.909 -32.759 1.00 89.00 105 ALA A CA 1
ATOM 844 C C . ALA A 1 105 ? 19.688 2.152 -33.766 1.00 89.00 105 ALA A C 1
ATOM 846 O O . ALA A 1 105 ? 20.720 1.490 -33.711 1.00 89.00 105 ALA A O 1
ATOM 847 N N . GLU A 1 106 ? 19.516 3.129 -34.657 1.00 90.06 106 GLU A N 1
ATOM 848 C CA . GLU A 1 106 ? 20.495 3.552 -35.654 1.00 90.06 106 GLU A CA 1
ATOM 849 C C . GLU A 1 106 ? 21.737 4.188 -35.017 1.00 90.06 106 GLU A C 1
ATOM 851 O O . GLU A 1 106 ? 22.848 3.984 -35.504 1.00 90.06 106 GLU A O 1
ATOM 856 N N . GLU A 1 107 ? 21.568 4.922 -33.913 1.00 90.38 107 GLU A N 1
ATOM 857 C CA . GLU A 1 107 ? 22.678 5.493 -33.138 1.00 90.38 107 GLU A CA 1
ATOM 858 C C . GLU A 1 107 ? 23.490 4.421 -32.391 1.00 90.38 107 GLU A C 1
ATOM 860 O O . GLU A 1 107 ? 24.674 4.621 -32.118 1.00 90.38 107 GLU A O 1
ATOM 865 N N . TYR A 1 108 ? 22.873 3.274 -32.081 1.00 89.00 108 TYR A N 1
ATOM 866 C CA . TYR A 1 108 ? 23.483 2.176 -31.325 1.00 89.00 108 TYR A CA 1
ATOM 867 C C . TYR A 1 108 ? 23.179 0.809 -31.966 1.00 89.00 108 TYR A C 1
ATOM 869 O O . TYR A 1 108 ? 22.481 -0.013 -31.365 1.00 89.00 108 TYR A O 1
ATOM 877 N N . PRO A 1 109 ? 23.726 0.514 -33.160 1.00 87.44 109 PRO A N 1
ATOM 878 C CA . PRO A 1 109 ? 23.350 -0.664 -33.950 1.00 87.44 109 PRO A CA 1
ATOM 879 C C . PRO A 1 109 ? 23.692 -2.001 -33.272 1.00 87.44 109 PRO A C 1
ATOM 881 O O . PRO A 1 109 ? 23.030 -3.011 -33.514 1.00 87.44 109 PRO A O 1
ATOM 884 N N . ASP A 1 110 ? 24.695 -2.007 -32.391 1.00 92.12 110 ASP A N 1
ATOM 885 C CA . ASP A 1 110 ? 25.100 -3.193 -31.628 1.00 92.12 110 ASP A CA 1
ATOM 886 C C . ASP A 1 110 ? 24.279 -3.394 -30.340 1.00 92.12 110 ASP A C 1
ATOM 888 O O . ASP A 1 110 ? 24.292 -4.479 -29.738 1.00 92.12 110 ASP A O 1
ATOM 892 N N . ALA A 1 111 ? 23.554 -2.360 -29.898 1.00 92.88 111 ALA A N 1
ATOM 893 C CA . ALA A 1 111 ? 22.733 -2.415 -28.700 1.00 92.88 111 ALA A CA 1
ATOM 894 C C . ALA A 1 111 ? 21.402 -3.124 -28.979 1.00 92.88 111 ALA A C 1
ATOM 896 O O . ALA A 1 111 ? 20.773 -2.982 -30.023 1.00 92.88 111 ALA A O 1
ATOM 897 N N . SER A 1 112 ? 20.938 -3.904 -28.005 1.00 92.88 112 SER A N 1
ATOM 898 C CA . SER A 1 112 ? 19.649 -4.598 -28.095 1.00 92.88 112 SER A CA 1
ATOM 899 C C . SER A 1 112 ? 18.501 -3.839 -27.429 1.00 92.88 112 SER A C 1
ATOM 901 O O . SER A 1 112 ? 17.337 -4.069 -27.754 1.00 92.88 112 SER A O 1
ATOM 903 N N . ALA A 1 113 ? 18.824 -2.948 -26.492 1.00 94.06 113 ALA A N 1
ATOM 904 C CA . ALA A 1 113 ? 17.893 -2.085 -25.780 1.00 94.06 113 ALA A CA 1
ATOM 905 C C . ALA A 1 113 ? 18.654 -0.933 -25.103 1.00 94.06 113 ALA A C 1
ATOM 907 O O . ALA A 1 113 ? 19.857 -1.055 -24.857 1.00 94.06 113 ALA A O 1
ATOM 908 N N . ALA A 1 114 ? 17.937 0.126 -24.738 1.00 93.31 114 ALA A N 1
ATOM 909 C CA . ALA A 1 114 ? 18.397 1.174 -23.835 1.00 93.31 114 ALA A CA 1
ATOM 910 C C . ALA A 1 114 ? 17.547 1.163 -22.559 1.00 93.31 114 ALA A C 1
ATOM 912 O O . ALA A 1 114 ? 16.317 1.177 -22.625 1.00 93.31 114 ALA A O 1
ATOM 913 N N . ILE A 1 115 ? 18.206 1.135 -21.402 1.00 93.44 115 ILE A N 1
ATOM 914 C CA . ILE A 1 115 ? 17.555 1.318 -20.102 1.00 93.44 115 ILE A CA 1
ATOM 915 C C . ILE A 1 115 ? 17.471 2.825 -19.864 1.00 93.44 115 ILE A C 1
ATOM 917 O O . ILE A 1 115 ? 18.495 3.503 -19.854 1.00 93.44 115 ILE A O 1
ATOM 921 N N . LEU A 1 116 ? 16.251 3.336 -19.743 1.00 93.19 116 LEU A N 1
ATOM 922 C CA . LEU A 1 116 ? 15.944 4.761 -19.600 1.00 93.19 116 LEU A CA 1
ATOM 923 C C . LEU A 1 116 ? 15.659 5.136 -18.147 1.00 93.19 116 LEU A C 1
ATOM 925 O O . LEU A 1 116 ? 15.909 6.267 -17.747 1.00 93.19 116 LEU A O 1
ATOM 929 N N . LEU A 1 117 ? 15.162 4.170 -17.377 1.00 92.06 117 LEU A N 1
ATOM 930 C CA . LEU A 1 117 ? 14.953 4.258 -15.940 1.00 92.06 117 LEU A CA 1
ATOM 931 C C . LEU A 1 117 ? 15.296 2.905 -15.318 1.00 92.06 117 LEU A C 1
ATOM 933 O O . LEU A 1 117 ? 14.920 1.865 -15.869 1.00 92.06 117 LEU A O 1
ATOM 937 N N . ASP A 1 118 ? 16.004 2.931 -14.194 1.00 92.25 118 ASP A N 1
ATOM 938 C CA . ASP A 1 118 ? 16.270 1.763 -13.355 1.00 92.25 118 ASP A CA 1
ATOM 939 C C . ASP A 1 118 ? 16.276 2.187 -11.887 1.00 92.25 118 ASP A C 1
ATOM 941 O O . ASP A 1 118 ? 17.325 2.441 -11.292 1.00 92.25 118 ASP A O 1
ATOM 945 N N . GLU A 1 119 ? 15.081 2.328 -11.328 1.00 89.38 119 GLU A N 1
ATOM 946 C CA . GLU A 1 119 ? 14.890 2.732 -9.944 1.00 89.38 119 GLU A CA 1
ATOM 947 C C . GLU A 1 119 ? 14.516 1.526 -9.089 1.00 89.38 119 GLU A C 1
ATOM 949 O O . GLU A 1 119 ? 13.683 0.691 -9.451 1.00 89.38 119 GLU A O 1
ATOM 954 N N . THR A 1 120 ? 15.176 1.424 -7.938 1.00 90.00 120 THR A N 1
ATOM 955 C CA . THR A 1 120 ? 14.860 0.436 -6.909 1.00 90.00 120 THR A CA 1
ATOM 956 C C . THR A 1 120 ? 14.507 1.179 -5.639 1.00 90.00 120 THR A C 1
ATOM 958 O O . THR A 1 120 ? 15.364 1.826 -5.032 1.00 90.00 120 THR A O 1
ATOM 961 N N . ARG A 1 121 ? 13.254 1.052 -5.217 1.00 85.69 121 ARG A N 1
ATOM 962 C CA . ARG A 1 121 ? 12.771 1.601 -3.955 1.00 85.69 121 ARG A CA 1
ATOM 963 C C . ARG A 1 121 ? 12.620 0.465 -2.961 1.00 85.69 121 ARG A C 1
ATOM 965 O O . ARG A 1 121 ? 12.038 -0.568 -3.272 1.00 85.69 121 ARG A O 1
ATOM 972 N N . ARG A 1 122 ? 13.152 0.653 -1.757 1.00 89.25 122 ARG A N 1
ATOM 973 C CA . ARG A 1 122 ? 12.958 -0.274 -0.643 1.00 89.25 122 ARG A CA 1
ATOM 974 C C . ARG A 1 122 ? 12.346 0.475 0.525 1.00 89.25 122 ARG A C 1
ATOM 976 O O . ARG A 1 122 ? 12.960 1.407 1.037 1.00 89.25 122 ARG A O 1
ATOM 983 N N . ILE A 1 123 ? 11.176 0.029 0.956 1.00 84.94 123 ILE A N 1
ATOM 984 C CA . ILE A 1 123 ? 10.483 0.557 2.129 1.00 84.94 123 ILE A CA 1
ATOM 985 C C . ILE A 1 123 ? 10.698 -0.444 3.259 1.00 84.94 123 ILE A C 1
ATOM 987 O O . ILE A 1 123 ? 10.441 -1.635 3.091 1.00 84.94 123 ILE A O 1
ATOM 991 N N . ILE A 1 124 ? 11.232 0.025 4.388 1.00 85.31 124 ILE A N 1
ATOM 992 C CA . ILE A 1 124 ? 11.315 -0.763 5.621 1.00 85.31 124 ILE A CA 1
ATOM 993 C C . ILE A 1 124 ? 10.173 -0.311 6.518 1.00 85.31 124 ILE A C 1
ATOM 995 O O . ILE A 1 124 ? 10.087 0.866 6.866 1.00 85.31 124 ILE A O 1
ATOM 999 N N . HIS A 1 125 ? 9.314 -1.249 6.889 1.00 79.12 125 HIS A N 1
ATOM 1000 C CA . HIS A 1 125 ? 8.155 -0.989 7.731 1.00 79.12 125 HIS A CA 1
ATOM 1001 C C . HIS A 1 125 ? 8.547 -1.021 9.208 1.00 79.12 125 HIS A C 1
ATOM 1003 O O . HIS A 1 125 ? 9.562 -1.611 9.587 1.00 79.12 125 HIS A O 1
ATOM 1009 N N . ILE A 1 126 ? 7.733 -0.399 10.064 1.00 73.62 126 ILE A N 1
ATOM 1010 C CA . ILE A 1 126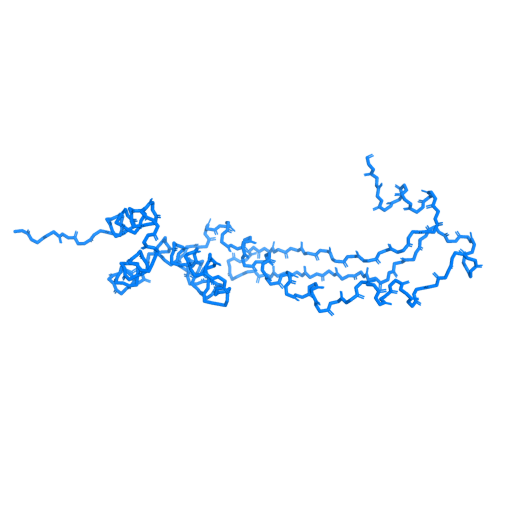 ? 8.016 -0.299 11.507 1.00 73.62 126 ILE A CA 1
ATOM 1011 C C . ILE A 1 126 ? 8.107 -1.668 12.204 1.00 73.62 126 ILE A C 1
ATOM 1013 O O . ILE A 1 126 ? 8.800 -1.810 13.208 1.00 73.62 126 ILE A O 1
ATOM 1017 N N . ASP A 1 127 ? 7.460 -2.690 11.643 1.00 75.81 127 ASP A N 1
ATOM 1018 C CA . ASP A 1 127 ? 7.514 -4.075 12.121 1.00 75.81 127 ASP A CA 1
ATOM 1019 C C . ASP A 1 127 ? 8.762 -4.851 11.653 1.00 75.81 127 ASP A C 1
ATOM 1021 O O . ASP A 1 127 ? 8.923 -6.029 11.975 1.00 75.81 127 ASP A O 1
ATOM 1025 N N . GLY A 1 128 ? 9.656 -4.202 10.900 1.00 83.12 128 GLY A N 1
ATOM 1026 C CA . GLY A 1 128 ? 10.904 -4.769 10.391 1.00 83.12 128 GLY A CA 1
ATOM 1027 C C . GLY A 1 128 ? 10.773 -5.547 9.081 1.00 83.12 128 GLY A C 1
ATOM 1028 O O . GLY A 1 128 ? 11.788 -5.989 8.536 1.00 83.12 128 GLY A O 1
ATOM 1029 N N . THR A 1 129 ? 9.564 -5.710 8.542 1.00 82.56 129 THR A N 1
ATOM 1030 C CA . THR A 1 129 ? 9.390 -6.234 7.181 1.00 82.56 129 THR A CA 1
ATOM 1031 C C . THR A 1 129 ? 9.807 -5.191 6.139 1.00 82.56 129 THR A C 1
ATOM 1033 O O . THR A 1 129 ? 10.029 -4.019 6.452 1.00 82.56 129 THR A O 1
ATOM 1036 N N . SER A 1 130 ? 9.932 -5.601 4.875 1.00 85.81 130 SER A N 1
ATOM 1037 C CA . SER A 1 130 ? 10.257 -4.663 3.804 1.00 85.81 130 SER A CA 1
ATOM 1038 C C . SER A 1 130 ? 9.552 -4.976 2.500 1.00 85.81 130 SER A C 1
ATOM 1040 O O . SER A 1 130 ? 9.515 -6.142 2.106 1.00 85.81 130 SER A O 1
ATOM 1042 N N . SER A 1 131 ? 9.141 -3.923 1.803 1.00 84.19 131 SER A N 1
ATOM 1043 C CA . SER A 1 131 ? 8.668 -3.967 0.419 1.00 84.19 131 SER A CA 1
ATOM 1044 C C . SER A 1 131 ? 9.770 -3.464 -0.507 1.00 84.19 131 SER A C 1
ATOM 1046 O O . SER A 1 131 ? 10.603 -2.637 -0.118 1.00 84.19 131 SER A O 1
ATOM 1048 N N . THR A 1 132 ? 9.862 -4.018 -1.712 1.00 87.25 132 THR A N 1
ATOM 1049 C CA . THR A 1 132 ? 10.848 -3.585 -2.710 1.00 87.25 132 THR A CA 1
ATOM 1050 C C . THR A 1 132 ? 10.201 -3.515 -4.076 1.00 87.25 132 THR A C 1
ATOM 1052 O O . THR A 1 132 ? 9.666 -4.510 -4.560 1.00 87.25 132 THR A O 1
ATOM 1055 N N . THR A 1 133 ? 10.331 -2.352 -4.697 1.00 85.12 133 THR A N 1
ATOM 1056 C CA . THR A 1 133 ? 9.703 -2.006 -5.967 1.00 85.12 133 THR A CA 1
ATOM 1057 C C . THR A 1 133 ? 10.787 -1.719 -6.987 1.00 85.12 133 THR A C 1
ATOM 1059 O O . THR A 1 133 ? 11.765 -1.024 -6.698 1.00 85.12 133 THR A O 1
ATOM 1062 N N . TYR A 1 134 ? 10.609 -2.265 -8.187 1.00 87.56 134 TYR A N 1
ATOM 1063 C CA . TYR A 1 134 ? 11.500 -2.052 -9.320 1.00 87.56 134 TYR A CA 1
ATOM 1064 C C . TYR A 1 134 ? 10.741 -1.306 -10.411 1.00 87.56 134 TYR A C 1
ATOM 1066 O O . TYR A 1 134 ? 9.862 -1.885 -11.049 1.00 87.56 134 TYR A O 1
ATOM 1074 N N . HIS A 1 135 ? 11.111 -0.053 -10.660 1.00 88.06 135 HIS A N 1
ATOM 1075 C CA . HIS A 1 135 ? 10.554 0.732 -11.755 1.00 88.06 135 HIS A CA 1
ATOM 1076 C C . HIS A 1 135 ? 11.593 0.839 -12.873 1.00 88.06 135 HIS A C 1
ATOM 1078 O O . HIS A 1 135 ? 12.637 1.481 -12.737 1.00 88.06 135 HIS A O 1
ATOM 1084 N N . LYS A 1 136 ? 11.328 0.147 -13.986 1.00 91.06 136 LYS A N 1
ATOM 1085 C CA . LYS A 1 136 ? 12.211 0.124 -15.155 1.00 91.06 136 LYS A CA 1
ATOM 1086 C C . LYS A 1 136 ? 11.470 0.582 -16.397 1.00 91.06 136 LYS A C 1
ATOM 1088 O O . LYS A 1 136 ? 10.433 0.028 -16.748 1.00 91.06 136 LYS A O 1
ATOM 1093 N N . ILE A 1 137 ? 12.074 1.520 -17.117 1.00 91.75 137 ILE A N 1
ATOM 1094 C CA . ILE A 1 137 ? 11.624 1.940 -18.445 1.00 91.75 137 ILE A CA 1
ATOM 1095 C C . ILE A 1 137 ? 12.720 1.548 -19.421 1.00 91.75 137 ILE A C 1
ATOM 1097 O O . ILE A 1 137 ? 13.865 1.982 -19.297 1.00 91.75 137 ILE A O 1
ATOM 1101 N N . ILE A 1 138 ? 12.384 0.691 -20.381 1.00 93.00 138 ILE A N 1
ATOM 1102 C CA . ILE A 1 138 ? 13.356 0.108 -21.307 1.00 93.00 138 ILE A CA 1
ATOM 1103 C C . ILE A 1 138 ? 12.845 0.285 -22.734 1.00 93.00 138 ILE A C 1
ATOM 1105 O O . ILE A 1 138 ? 11.769 -0.199 -23.084 1.00 93.00 138 ILE A O 1
ATOM 1109 N N . LYS A 1 139 ? 13.638 0.946 -23.582 1.00 93.00 139 LYS A N 1
ATOM 1110 C CA . LYS A 1 139 ? 13.389 1.023 -25.025 1.00 93.00 139 LYS A CA 1
ATOM 1111 C C . LYS A 1 139 ? 14.059 -0.160 -25.706 1.00 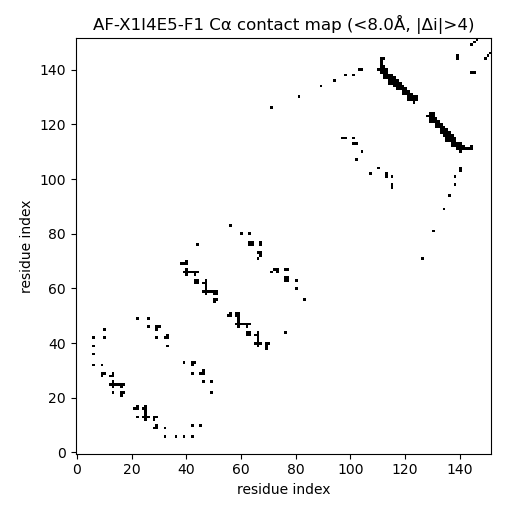93.00 139 LYS A C 1
ATOM 1113 O O . LYS A 1 139 ? 15.279 -0.303 -25.664 1.00 93.00 139 LYS A O 1
ATOM 1118 N N . LEU A 1 140 ? 13.259 -1.018 -26.325 1.00 93.12 140 LEU A N 1
ATOM 1119 C CA . LEU A 1 140 ? 13.739 -2.215 -27.011 1.00 93.12 140 LEU A CA 1
ATOM 1120 C C . LEU A 1 140 ? 14.083 -1.869 -28.461 1.00 93.12 140 LEU A C 1
ATOM 1122 O O . LEU A 1 140 ? 13.259 -1.299 -29.171 1.00 93.12 140 LEU A O 1
ATOM 1126 N N . PHE A 1 141 ? 15.294 -2.216 -28.900 1.00 93.38 141 PHE A N 1
ATOM 1127 C CA . PHE A 1 141 ? 15.753 -1.918 -30.262 1.00 93.38 141 PHE A CA 1
ATOM 1128 C C . PHE A 1 141 ? 15.549 -3.084 -31.220 1.00 93.38 141 PHE A C 1
ATOM 1130 O O . PHE A 1 141 ? 15.321 -2.883 -32.408 1.00 93.38 141 PHE A O 1
ATOM 1137 N N . ASN A 1 142 ? 15.644 -4.318 -30.725 1.00 91.81 142 ASN A N 1
ATOM 1138 C CA . ASN A 1 142 ? 15.534 -5.506 -31.562 1.00 91.81 142 ASN A CA 1
ATOM 1139 C C . ASN A 1 142 ? 15.076 -6.733 -30.767 1.00 91.81 142 ASN A C 1
ATOM 1141 O O . ASN A 1 142 ? 14.885 -6.697 -29.549 1.00 91.81 142 ASN A O 1
ATOM 1145 N N . ARG A 1 143 ? 14.929 -7.852 -31.483 1.00 91.25 143 ARG A N 1
ATOM 1146 C CA . ARG A 1 143 ? 14.482 -9.136 -30.939 1.00 91.25 143 ARG A CA 1
ATOM 1147 C C . ARG A 1 143 ? 15.326 -9.628 -29.759 1.00 91.25 143 ARG A C 1
ATOM 1149 O O . ARG A 1 143 ? 14.752 -10.105 -28.789 1.00 91.25 143 ARG A O 1
ATOM 1156 N N . ARG A 1 144 ? 16.654 -9.433 -29.787 1.00 92.31 144 ARG A N 1
ATOM 1157 C CA . ARG A 1 144 ? 17.525 -9.775 -28.645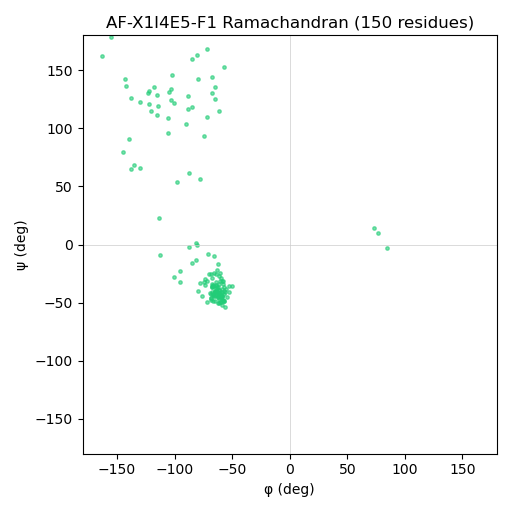 1.00 92.31 144 ARG A CA 1
ATOM 1158 C C . ARG A 1 144 ? 17.154 -8.979 -27.391 1.00 92.31 144 ARG A C 1
ATOM 1160 O O . ARG A 1 144 ? 17.307 -9.478 -26.284 1.00 92.31 144 ARG A O 1
ATOM 1167 N N . GLY A 1 145 ? 16.701 -7.736 -27.556 1.00 91.62 145 GLY A N 1
ATOM 1168 C CA . GLY A 1 145 ? 16.232 -6.895 -26.457 1.00 91.62 145 GLY A CA 1
ATOM 1169 C C . GLY A 1 145 ? 14.937 -7.424 -25.855 1.00 91.62 145 GLY A C 1
ATOM 1170 O O . GLY A 1 145 ? 14.849 -7.548 -24.637 1.00 91.62 145 GLY A O 1
ATOM 1171 N N . ILE A 1 146 ? 13.974 -7.788 -26.708 1.00 91.00 146 ILE A N 1
ATOM 1172 C CA . ILE A 1 146 ? 12.700 -8.396 -26.292 1.00 91.00 146 ILE A CA 1
ATOM 1173 C C . ILE A 1 146 ? 12.962 -9.690 -25.519 1.00 91.00 146 ILE A C 1
ATOM 1175 O O . ILE A 1 146 ? 12.521 -9.815 -24.388 1.00 91.00 146 ILE A O 1
ATOM 1179 N N . GLU A 1 147 ? 13.754 -10.609 -26.072 1.00 92.44 147 GLU A N 1
ATOM 1180 C CA . GLU A 1 147 ? 14.060 -11.896 -25.427 1.00 92.44 147 GLU A CA 1
ATOM 1181 C C . GLU A 1 147 ? 14.765 -11.725 -24.070 1.00 92.44 147 GLU A C 1
ATOM 1183 O O . GLU A 1 147 ? 14.572 -12.530 -23.163 1.00 92.44 147 GLU A O 1
ATOM 1188 N N . LYS A 1 148 ? 15.563 -10.662 -23.906 1.00 91.50 148 LYS A N 1
ATOM 1189 C CA . LYS A 1 148 ? 16.294 -10.385 -22.664 1.00 91.50 148 LYS A CA 1
ATOM 1190 C C . LYS A 1 148 ? 15.429 -9.752 -21.569 1.00 91.50 148 LYS A C 1
ATOM 1192 O O . LYS A 1 148 ? 15.633 -10.067 -20.401 1.00 91.50 148 LYS A O 1
ATOM 1197 N N . TYR A 1 149 ? 14.541 -8.821 -21.923 1.00 88.94 149 TYR A N 1
ATOM 1198 C CA . TYR A 1 149 ? 13.814 -7.981 -20.956 1.00 88.94 149 TYR A CA 1
ATOM 1199 C C . TYR A 1 149 ? 12.305 -8.248 -20.901 1.00 88.94 149 TYR A C 1
ATOM 1201 O O . TYR A 1 149 ? 11.632 -7.742 -20.009 1.00 88.94 149 TYR A O 1
ATOM 1209 N N . TYR A 1 150 ? 11.783 -9.052 -21.823 1.00 82.81 150 TYR A N 1
ATOM 1210 C CA . TYR A 1 150 ? 10.406 -9.531 -21.850 1.00 82.81 150 TYR A CA 1
ATOM 1211 C C . TYR A 1 150 ? 10.373 -11.025 -22.236 1.00 82.81 150 TYR A C 1
ATOM 1213 O O . TYR A 1 150 ? 9.902 -11.379 -23.321 1.00 82.81 150 TYR A O 1
ATOM 1221 N N . PRO A 1 151 ? 10.936 -11.918 -21.395 1.00 72.94 151 PRO A N 1
ATOM 1222 C CA . PRO A 1 151 ? 10.844 -13.351 -21.630 1.00 72.94 151 PRO A CA 1
ATOM 1223 C C . PRO A 1 151 ? 9.405 -13.799 -21.352 1.00 72.94 151 PRO A C 1
ATOM 1225 O O . PRO A 1 151 ? 8.951 -13.766 -20.209 1.00 72.94 151 PRO A O 1
ATOM 1228 N N . VAL A 1 152 ? 8.684 -14.154 -22.415 1.00 62.12 152 VAL A N 1
ATOM 1229 C CA . VAL A 1 152 ? 7.350 -14.775 -22.343 1.00 62.12 152 VAL A CA 1
ATOM 1230 C C . VAL A 1 152 ? 7.480 -16.250 -21.990 1.00 62.12 152 VAL A C 1
ATOM 1232 O O . VAL A 1 152 ? 8.409 -16.890 -22.538 1.00 62.12 152 VAL A O 1
#